Protein AF-A0A7X1U242-F1 (afdb_monomer_lite)

Secondary structure (DSSP, 8-state):
--HHHHHHHHHHHHHHHHHHHHHHHTT--S-THHHHHHHHHHHHHHHHHHHHHHHHHHHHHHHHHTT--

Structure (mmCIF, N/CA/C/O backbone):
data_AF-A0A7X1U242-F1
#
_entry.id   AF-A0A7X1U242-F1
#
loop_
_atom_site.group_PDB
_atom_site.id
_atom_site.type_symbol
_atom_site.label_atom_id
_atom_site.label_alt_id
_atom_site.label_comp_id
_atom_site.label_asym_id
_atom_site.label_entity_id
_atom_site.label_seq_id
_atom_site.pdbx_PDB_ins_code
_atom_site.Cartn_x
_atom_site.Cartn_y
_atom_site.Cartn_z
_atom_site.occupancy
_atom_site.B_iso_or_equiv
_atom_site.auth_seq_id
_atom_site.auth_comp_id
_atom_site.auth_asym_id
_atom_site.auth_atom_id
_atom_site.pdbx_PDB_model_num
ATOM 1 N N . MET A 1 1 ? 9.745 -13.916 -9.319 1.00 50.88 1 MET A N 1
ATOM 2 C CA . MET A 1 1 ? 8.532 -13.378 -8.657 1.00 50.88 1 MET A CA 1
ATOM 3 C C . MET A 1 1 ? 7.719 -12.634 -9.698 1.00 50.88 1 MET A C 1
ATOM 5 O O . MET A 1 1 ? 7.911 -11.432 -9.899 1.00 50.88 1 MET A O 1
ATOM 9 N N . ASP A 1 2 ? 6.901 -13.398 -10.407 1.00 64.06 2 ASP A N 1
ATOM 10 C CA . ASP A 1 2 ? 6.165 -13.025 -11.617 1.00 64.06 2 ASP A CA 1
ATOM 11 C C . ASP A 1 2 ? 5.253 -11.824 -11.358 1.00 64.06 2 ASP A C 1
ATOM 13 O O . ASP A 1 2 ? 4.685 -11.701 -10.271 1.00 64.06 2 ASP A O 1
ATOM 17 N N . ALA A 1 3 ? 5.123 -10.917 -12.329 1.00 70.06 3 ALA A N 1
ATOM 18 C CA . ALA A 1 3 ? 4.341 -9.682 -12.185 1.00 70.06 3 ALA A CA 1
ATOM 19 C C . ALA A 1 3 ? 2.905 -9.939 -11.678 1.00 70.06 3 ALA A C 1
ATOM 21 O O . ALA A 1 3 ? 2.389 -9.179 -10.860 1.00 70.06 3 ALA A O 1
ATOM 22 N N . GLY A 1 4 ? 2.306 -11.071 -12.068 1.00 77.62 4 GLY A N 1
ATOM 23 C CA . GLY A 1 4 ? 0.984 -11.496 -11.602 1.00 77.62 4 GLY A CA 1
ATOM 24 C C . GLY A 1 4 ? 0.895 -11.783 -10.098 1.00 77.62 4 GLY A C 1
ATOM 25 O O . GLY A 1 4 ? -0.133 -11.502 -9.486 1.00 77.62 4 GLY A O 1
ATOM 26 N N . ARG A 1 5 ? 1.968 -12.273 -9.459 1.00 82.81 5 ARG A N 1
ATOM 27 C CA . ARG A 1 5 ? 1.971 -12.538 -8.007 1.00 82.81 5 ARG A CA 1
ATOM 28 C C . ARG A 1 5 ? 1.948 -11.251 -7.186 1.00 82.81 5 ARG A C 1
ATOM 30 O O . ARG A 1 5 ? 1.242 -11.196 -6.187 1.00 82.81 5 ARG A O 1
ATOM 37 N N . LEU A 1 6 ? 2.662 -10.212 -7.628 1.00 85.31 6 LEU A N 1
ATOM 38 C CA . LEU A 1 6 ? 2.658 -8.901 -6.961 1.00 85.31 6 LEU A CA 1
ATOM 39 C C . LEU A 1 6 ? 1.287 -8.232 -7.032 1.00 85.31 6 LEU A C 1
ATOM 41 O O . LEU A 1 6 ? 0.846 -7.653 -6.046 1.00 85.31 6 LEU A O 1
ATOM 45 N N . ASN A 1 7 ? 0.602 -8.342 -8.174 1.00 89.56 7 ASN A N 1
ATOM 46 C CA . ASN A 1 7 ? -0.759 -7.824 -8.317 1.00 89.56 7 ASN A CA 1
ATOM 47 C C . ASN A 1 7 ? -1.735 -8.545 -7.386 1.00 89.56 7 ASN A C 1
ATOM 49 O O . ASN A 1 7 ? -2.532 -7.893 -6.720 1.00 89.56 7 ASN A O 1
ATOM 53 N N . LYS A 1 8 ? -1.634 -9.876 -7.295 1.00 92.38 8 LYS A N 1
ATOM 54 C CA . LYS A 1 8 ? -2.461 -10.660 -6.376 1.00 92.38 8 LYS A CA 1
ATOM 55 C C . LYS A 1 8 ? -2.210 -10.273 -4.918 1.00 92.38 8 LYS A C 1
ATOM 57 O O . LYS A 1 8 ? -3.149 -10.000 -4.186 1.00 92.38 8 LYS A O 1
ATOM 62 N N . GLU A 1 9 ? -0.945 -10.163 -4.520 1.00 91.00 9 GLU A N 1
ATOM 63 C CA . GLU A 1 9 ? -0.585 -9.767 -3.157 1.00 91.00 9 GLU A CA 1
ATOM 64 C C . GLU A 1 9 ? -1.032 -8.334 -2.819 1.00 91.00 9 GLU A C 1
ATOM 66 O O . GLU A 1 9 ? -1.389 -8.039 -1.676 1.00 91.00 9 GLU A O 1
ATOM 71 N N . LEU A 1 10 ? -1.038 -7.437 -3.806 1.00 93.62 10 LEU A N 1
ATOM 72 C CA . LEU A 1 10 ? -1.561 -6.081 -3.671 1.00 93.62 10 LEU A CA 1
ATOM 73 C C . LEU A 1 10 ? -3.085 -6.078 -3.480 1.00 93.62 10 LEU A C 1
ATOM 75 O O . LEU A 1 10 ? -3.557 -5.375 -2.586 1.00 93.62 10 LEU A O 1
ATOM 79 N N . ASP A 1 11 ? -3.834 -6.886 -4.238 1.00 95.12 11 ASP A N 1
ATOM 80 C CA . ASP A 1 11 ? -5.285 -7.045 -4.051 1.00 95.12 11 ASP A CA 1
ATOM 81 C C . ASP A 1 11 ? -5.611 -7.633 -2.671 1.00 95.12 11 ASP A C 1
ATOM 83 O O . ASP A 1 11 ? -6.411 -7.073 -1.921 1.00 95.12 11 ASP A O 1
ATOM 87 N N . ASP A 1 12 ? -4.906 -8.693 -2.271 1.00 95.50 12 ASP A N 1
ATOM 88 C CA . ASP A 1 12 ? -5.058 -9.313 -0.952 1.00 95.50 12 ASP A CA 1
ATOM 89 C C . ASP A 1 12 ? -4.776 -8.307 0.180 1.00 95.50 12 ASP A C 1
ATOM 91 O O . ASP A 1 12 ? -5.514 -8.233 1.167 1.00 95.50 12 ASP A O 1
ATOM 95 N N . THR A 1 13 ? -3.746 -7.466 0.024 1.00 94.56 13 THR A N 1
ATOM 96 C CA . THR A 1 13 ? -3.421 -6.423 1.011 1.00 94.56 13 THR A CA 1
ATOM 97 C C . THR A 1 13 ? -4.497 -5.330 1.060 1.00 94.56 13 THR A C 1
ATOM 99 O O . THR A 1 13 ? -4.799 -4.811 2.139 1.00 94.56 13 THR A O 1
ATOM 102 N N . TYR A 1 14 ? -5.119 -4.982 -0.072 1.00 95.19 14 TYR A N 1
ATOM 103 C CA . TYR A 1 14 ? -6.248 -4.048 -0.089 1.00 95.19 14 TYR A CA 1
ATOM 104 C C . TYR A 1 14 ? -7.495 -4.625 0.583 1.00 95.19 14 TYR A C 1
ATOM 106 O O . TYR A 1 14 ? -8.131 -3.923 1.372 1.00 95.19 14 TYR A O 1
ATOM 114 N N . ARG A 1 15 ? -7.806 -5.905 0.354 1.00 96.31 15 ARG A N 1
ATOM 115 C CA . ARG A 1 15 ? -8.887 -6.607 1.065 1.00 96.31 15 ARG A CA 1
ATOM 116 C C . ARG A 1 15 ? -8.644 -6.608 2.571 1.00 96.31 15 ARG A C 1
ATOM 118 O O . ARG A 1 15 ? -9.549 -6.295 3.340 1.00 96.31 15 ARG A O 1
ATOM 125 N N . GLN A 1 16 ? -7.409 -6.872 2.998 1.00 94.88 16 GLN A N 1
ATOM 126 C CA . GLN A 1 16 ? -7.037 -6.801 4.410 1.00 94.88 16 GLN A CA 1
ATOM 127 C C . GLN A 1 16 ? -7.253 -5.392 4.989 1.00 94.88 16 GLN A C 1
ATOM 129 O O . GLN A 1 16 ? -7.803 -5.260 6.080 1.00 94.88 16 GLN A O 1
ATOM 134 N N . LEU A 1 17 ? -6.861 -4.334 4.268 1.00 95.38 17 LEU A N 1
ATOM 135 C CA . LEU A 1 17 ? -7.106 -2.950 4.693 1.00 95.38 17 LEU A CA 1
ATOM 136 C C . LEU A 1 17 ? -8.596 -2.635 4.832 1.00 95.38 17 LEU A C 1
ATOM 138 O O . LEU A 1 17 ? -8.979 -1.965 5.790 1.00 95.38 17 LEU A O 1
ATOM 142 N N . PHE A 1 18 ? -9.425 -3.125 3.911 1.00 95.31 18 PHE A N 1
ATOM 143 C CA . PHE A 1 18 ? -10.873 -2.961 3.985 1.00 95.31 18 PHE A CA 1
ATOM 144 C C . PHE A 1 18 ? -11.447 -3.610 5.252 1.00 95.31 18 PHE A C 1
ATOM 146 O O . PHE A 1 18 ? -12.160 -2.953 6.010 1.00 95.31 18 PHE A O 1
ATOM 153 N N . THR A 1 19 ? -11.056 -4.852 5.546 1.00 95.19 19 THR A N 1
ATOM 154 C CA . THR A 1 19 ? -11.451 -5.543 6.782 1.00 95.19 19 THR A CA 1
ATOM 155 C C . THR A 1 19 ? -10.997 -4.786 8.031 1.00 95.19 19 THR A C 1
ATOM 157 O O . THR A 1 19 ? -11.780 -4.608 8.962 1.00 95.19 19 THR A O 1
ATOM 160 N N . LEU A 1 20 ? -9.755 -4.287 8.053 1.00 94.88 20 LEU A N 1
ATOM 161 C CA . LEU A 1 20 ? -9.241 -3.499 9.177 1.00 94.88 20 LEU A CA 1
ATOM 162 C C . LEU A 1 20 ? -10.020 -2.187 9.359 1.00 94.88 20 LEU A C 1
ATOM 164 O O . LEU A 1 20 ? -10.312 -1.810 10.490 1.00 94.88 20 LEU A O 1
ATOM 168 N N . HIS A 1 21 ? -10.395 -1.499 8.277 1.00 93.38 21 HIS A N 1
ATOM 169 C CA . HIS A 1 21 ? -11.244 -0.306 8.356 1.00 93.38 21 HIS A CA 1
ATOM 170 C C . HIS A 1 21 ? -12.641 -0.622 8.901 1.00 93.38 21 HIS A C 1
ATOM 172 O O . HIS A 1 21 ? -13.151 0.139 9.722 1.00 93.38 21 HIS A O 1
ATOM 178 N N . LEU A 1 22 ? -13.239 -1.751 8.509 1.00 95.31 22 LEU A N 1
ATOM 1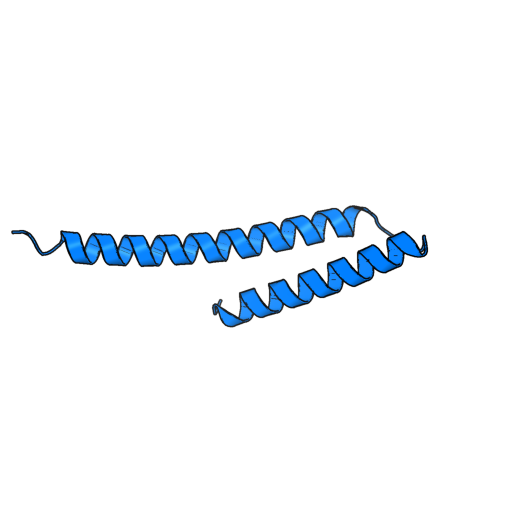79 C CA . LEU A 1 22 ? -14.523 -2.181 9.062 1.00 95.31 22 LEU A CA 1
ATOM 180 C C . LEU A 1 22 ? -14.419 -2.448 10.572 1.00 95.31 22 LEU A C 1
ATOM 182 O O . LEU A 1 22 ? -15.253 -1.975 11.337 1.00 95.31 22 LEU A O 1
ATOM 186 N N . GLN A 1 23 ? -13.354 -3.120 11.015 1.00 93.94 23 GLN A N 1
ATOM 187 C CA . GLN A 1 23 ? -13.089 -3.359 12.440 1.00 93.94 23 GLN A CA 1
ATOM 188 C C . GLN A 1 23 ? -12.866 -2.063 13.234 1.00 93.94 23 GLN A C 1
ATOM 190 O O . GLN A 1 23 ? -13.241 -1.984 14.404 1.00 93.94 23 GLN A O 1
ATOM 195 N N . VAL A 1 24 ? -12.269 -1.034 12.621 1.00 94.38 24 VAL A N 1
ATOM 196 C CA . VAL A 1 24 ? -12.175 0.305 13.228 1.00 94.38 24 VAL A CA 1
ATOM 197 C C . VAL A 1 24 ? -13.563 0.908 13.405 1.00 94.38 24 VAL A C 1
ATOM 199 O O . VAL A 1 24 ? -13.871 1.404 14.488 1.00 94.38 24 VAL A O 1
ATOM 202 N N . ALA A 1 25 ? -14.406 0.844 12.372 1.00 94.25 25 ALA A N 1
ATOM 203 C CA . ALA A 1 25 ? -15.757 1.396 12.413 1.00 94.25 25 ALA A CA 1
ATOM 204 C C . ALA A 1 25 ? -16.623 0.727 13.495 1.00 94.25 25 ALA A C 1
ATOM 206 O O . ALA A 1 25 ? -17.349 1.41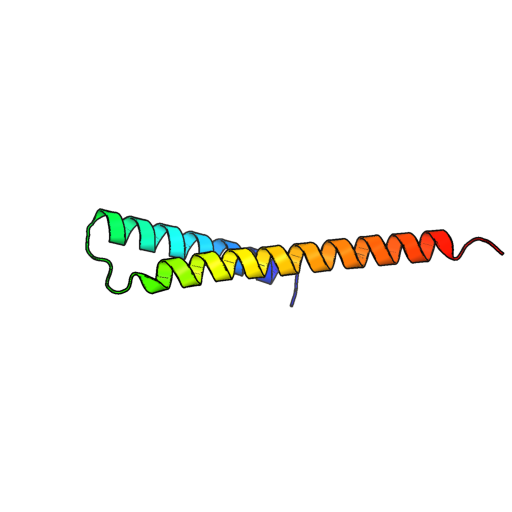6 14.209 1.00 94.25 25 ALA A O 1
ATOM 207 N N . THR A 1 26 ? -16.492 -0.591 13.681 1.00 95.19 26 THR A N 1
ATOM 208 C CA . THR A 1 26 ? -17.193 -1.340 14.739 1.00 95.19 26 THR A CA 1
ATOM 209 C C . THR A 1 26 ? -16.521 -1.255 16.111 1.00 95.19 26 THR A C 1
ATOM 211 O O . THR A 1 26 ? -17.047 -1.803 17.076 1.00 95.19 26 THR A O 1
ATOM 214 N N . ARG A 1 27 ? -15.371 -0.572 16.227 1.00 91.19 27 ARG A N 1
ATOM 215 C CA . ARG A 1 27 ? -14.540 -0.498 17.446 1.00 91.19 27 ARG A CA 1
ATOM 216 C C . ARG A 1 27 ? -14.067 -1.866 17.966 1.00 91.19 27 ARG A C 1
ATOM 218 O O . ARG A 1 27 ? -13.791 -2.016 19.150 1.00 91.19 27 ARG A O 1
ATOM 225 N N . GLN A 1 28 ? -13.937 -2.854 17.083 1.00 92.12 28 GLN A N 1
ATOM 226 C CA . GLN A 1 28 ? -13.491 -4.220 17.402 1.00 92.12 28 GLN A CA 1
ATOM 227 C C . GLN A 1 28 ? -12.035 -4.482 16.998 1.00 92.12 28 GLN A C 1
ATOM 229 O O . GLN A 1 28 ? -11.564 -5.621 17.020 1.00 92.12 28 GLN A O 1
ATOM 234 N N . LEU A 1 29 ? -11.306 -3.444 16.586 1.00 91.81 29 LEU A N 1
ATOM 235 C CA . LEU A 1 29 ? -9.930 -3.603 16.148 1.00 91.81 29 LEU A CA 1
ATOM 236 C C . LEU A 1 29 ? -9.017 -3.983 17.321 1.00 91.81 29 LEU A C 1
ATOM 238 O O . LEU A 1 29 ? -8.782 -3.183 18.222 1.00 91.81 29 LEU A O 1
ATOM 242 N N . GLN A 1 30 ? -8.427 -5.175 17.250 1.00 89.06 30 GLN A N 1
ATOM 243 C CA . GLN A 1 30 ? -7.487 -5.652 18.268 1.00 89.06 30 GLN A CA 1
ATOM 244 C C . GLN A 1 30 ? -6.126 -4.945 18.205 1.00 89.06 30 GLN A C 1
ATOM 246 O O . GLN A 1 30 ? -5.501 -4.710 19.235 1.00 89.06 30 GLN A O 1
ATOM 251 N N . ASN A 1 31 ? -5.636 -4.616 17.003 1.00 92.56 31 ASN A N 1
ATOM 252 C CA . ASN A 1 31 ? -4.300 -4.048 16.829 1.00 92.56 31 ASN A CA 1
ATOM 253 C C . ASN A 1 31 ? -4.243 -2.962 15.745 1.00 92.56 31 ASN A C 1
ATOM 255 O O . ASN A 1 31 ? -4.240 -3.238 14.545 1.00 92.56 31 ASN A O 1
ATOM 259 N N . VAL A 1 32 ? -4.077 -1.712 16.181 1.00 91.19 32 VAL A N 1
ATOM 260 C CA . VAL A 1 32 ? -3.956 -0.528 15.311 1.00 91.19 32 VAL A CA 1
ATOM 261 C C . VAL A 1 32 ? -2.707 -0.576 14.418 1.00 91.19 32 VAL A C 1
ATOM 263 O O . VAL A 1 32 ? -2.711 -0.047 13.304 1.00 91.19 32 VAL A O 1
ATOM 266 N N . LYS A 1 33 ? -1.631 -1.252 14.852 1.00 94.00 33 LYS A N 1
ATOM 267 C CA . LYS A 1 33 ? -0.376 -1.333 14.084 1.00 94.00 33 LYS A CA 1
ATOM 268 C C . LYS A 1 33 ? -0.549 -2.079 12.760 1.00 94.00 33 LYS A C 1
ATOM 270 O O . LYS A 1 33 ? 0.200 -1.798 11.823 1.00 94.00 33 LYS A O 1
ATOM 275 N N . GLU A 1 34 ? -1.526 -2.980 12.657 1.00 92.62 34 GLU A N 1
ATOM 276 C CA . GLU A 1 34 ? -1.782 -3.753 11.436 1.00 92.62 34 GLU A CA 1
ATOM 277 C C . GLU A 1 34 ? -2.197 -2.859 10.262 1.00 92.62 34 GLU A C 1
ATOM 279 O O . GLU A 1 34 ? -1.742 -3.073 9.140 1.00 92.62 34 GLU A O 1
ATOM 284 N N . ILE A 1 35 ? -2.919 -1.763 10.520 1.00 93.56 35 ILE A N 1
ATOM 285 C CA . ILE A 1 35 ? -3.257 -0.767 9.490 1.00 93.56 35 ILE A CA 1
ATOM 286 C C . ILE A 1 35 ? -1.980 -0.141 8.919 1.00 93.56 35 ILE A C 1
ATOM 288 O O . ILE A 1 35 ? -1.800 -0.041 7.703 1.00 93.56 35 ILE A O 1
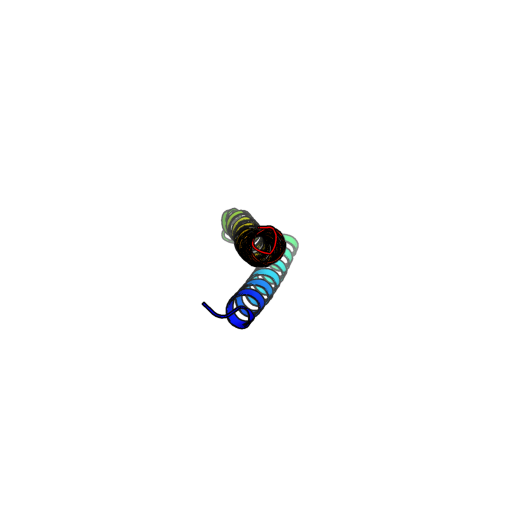ATOM 292 N N . GLY A 1 36 ? -1.057 0.261 9.797 1.00 94.88 36 GLY A N 1
ATOM 293 C CA . GLY A 1 36 ? 0.216 0.857 9.395 1.00 94.88 36 GLY A CA 1
ATOM 294 C C . GLY A 1 36 ? 1.136 -0.124 8.663 1.00 94.88 36 GLY A C 1
ATOM 295 O O . GLY A 1 36 ? 1.881 0.282 7.768 1.00 94.88 36 GLY A O 1
ATOM 296 N N . LYS A 1 37 ? 1.101 -1.413 9.018 1.00 94.94 37 LYS A N 1
ATOM 297 C CA . LYS A 1 37 ? 1.840 -2.467 8.306 1.00 94.94 37 LYS A CA 1
ATOM 298 C C . LYS A 1 37 ? 1.253 -2.718 6.919 1.00 94.94 37 LYS A C 1
ATOM 300 O O . LYS A 1 37 ? 2.008 -2.719 5.950 1.00 94.94 37 LYS A O 1
ATOM 305 N N . ALA A 1 38 ? -0.068 -2.849 6.806 1.00 94.38 38 ALA A N 1
ATOM 306 C CA . ALA A 1 38 ? -0.739 -3.089 5.533 1.00 94.38 38 ALA A CA 1
ATOM 307 C C . ALA A 1 38 ? -0.535 -1.920 4.550 1.00 94.38 38 ALA A C 1
ATOM 309 O O . ALA A 1 38 ? -0.147 -2.143 3.404 1.00 94.38 38 ALA A O 1
ATOM 310 N N . LYS A 1 39 ? -0.640 -0.662 5.010 1.00 94.19 39 LYS A N 1
ATOM 311 C CA . LYS A 1 39 ? -0.306 0.524 4.191 1.00 94.19 39 LYS A CA 1
ATOM 312 C C . LYS A 1 39 ? 1.145 0.505 3.694 1.00 94.19 39 LYS A C 1
ATOM 314 O O . LYS A 1 39 ? 1.398 0.752 2.515 1.00 94.19 39 LYS A O 1
ATOM 319 N N . ARG A 1 40 ? 2.104 0.170 4.568 1.00 95.69 40 ARG A N 1
ATOM 320 C CA . ARG A 1 40 ? 3.523 0.033 4.188 1.00 95.69 40 ARG A CA 1
ATOM 321 C C . ARG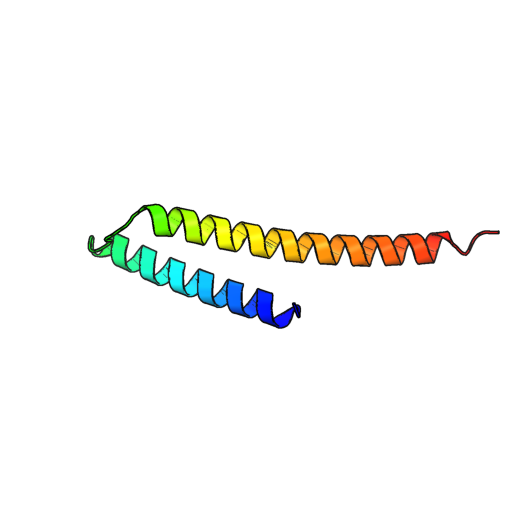 A 1 40 ? 3.752 -1.098 3.188 1.00 95.69 40 ARG A C 1
ATOM 323 O O . ARG A 1 40 ? 4.563 -0.938 2.279 1.00 95.69 40 ARG A O 1
ATOM 330 N N . LYS A 1 41 ? 3.030 -2.211 3.323 1.00 94.56 41 LYS A N 1
ATOM 331 C CA . LYS A 1 41 ? 3.096 -3.338 2.390 1.00 94.56 41 LYS A CA 1
ATOM 332 C C . LYS A 1 41 ? 2.626 -2.932 0.989 1.00 94.56 41 LYS A C 1
ATOM 334 O O . LYS A 1 41 ? 3.362 -3.164 0.033 1.00 94.56 41 LYS A O 1
ATOM 339 N N . VAL A 1 42 ? 1.493 -2.228 0.873 1.00 94.62 42 VAL A N 1
ATOM 340 C CA . VAL A 1 42 ? 1.014 -1.672 -0.412 1.00 94.62 42 VAL A CA 1
ATOM 341 C C . VAL A 1 42 ? 2.065 -0.761 -1.046 1.00 94.62 42 VAL A C 1
ATOM 343 O O . VAL A 1 42 ? 2.387 -0.924 -2.222 1.00 94.62 42 VAL A O 1
ATOM 346 N N . ALA A 1 43 ? 2.632 0.171 -0.273 1.00 95.31 43 ALA A N 1
ATOM 347 C CA . ALA A 1 43 ? 3.661 1.079 -0.777 1.00 95.31 43 ALA A CA 1
ATOM 348 C C . ALA A 1 43 ? 4.880 0.312 -1.314 1.00 95.31 43 ALA A C 1
ATOM 350 O O . ALA A 1 43 ? 5.329 0.572 -2.425 1.00 95.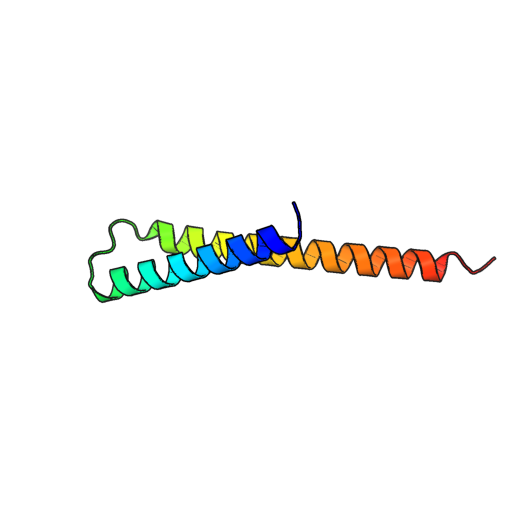31 43 ALA A O 1
ATOM 351 N N . ARG A 1 44 ? 5.365 -0.691 -0.570 1.00 94.88 44 ARG A N 1
ATOM 352 C CA . ARG A 1 44 ? 6.520 -1.506 -0.970 1.00 94.88 44 ARG A CA 1
ATOM 353 C C . AR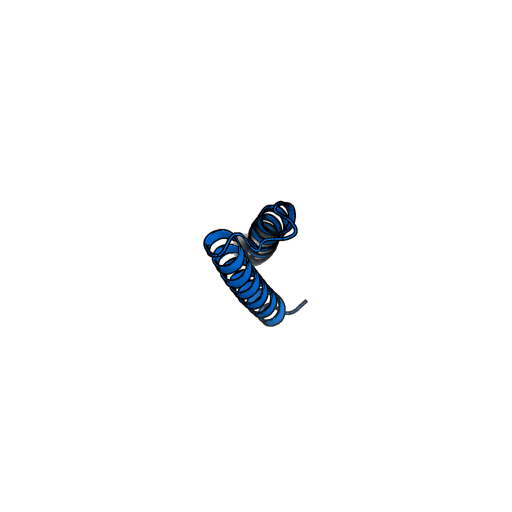G A 1 44 ? 6.271 -2.283 -2.265 1.00 94.88 44 ARG A C 1
ATOM 355 O O . ARG A 1 44 ? 7.159 -2.326 -3.112 1.00 94.88 44 ARG A O 1
ATOM 362 N N . ILE A 1 45 ? 5.078 -2.856 -2.439 1.00 93.12 45 ILE A N 1
ATOM 363 C CA . ILE A 1 45 ? 4.713 -3.572 -3.672 1.00 93.12 45 ILE A CA 1
ATOM 364 C C . ILE A 1 45 ? 4.703 -2.613 -4.868 1.00 93.12 45 ILE A C 1
ATOM 366 O O . ILE A 1 45 ? 5.322 -2.911 -5.890 1.00 93.12 45 ILE A O 1
ATOM 370 N N . LYS A 1 46 ? 4.088 -1.432 -4.723 1.00 92.50 46 LYS A N 1
ATOM 371 C CA . LYS A 1 46 ? 4.068 -0.412 -5.785 1.00 92.50 46 LYS A CA 1
ATOM 372 C C . LYS A 1 46 ? 5.470 0.079 -6.148 1.00 92.50 46 LYS A C 1
ATOM 374 O O . LYS A 1 46 ? 5.781 0.217 -7.328 1.00 92.50 46 LYS A O 1
ATOM 379 N N . THR A 1 47 ? 6.346 0.284 -5.163 1.00 95.06 47 THR A N 1
ATOM 380 C CA . THR A 1 47 ? 7.743 0.663 -5.424 1.00 95.06 47 THR A CA 1
ATOM 381 C C . THR A 1 47 ? 8.474 -0.406 -6.233 1.00 95.06 47 THR A C 1
ATOM 383 O O . THR A 1 47 ? 9.182 -0.069 -7.176 1.00 95.06 47 THR A O 1
ATOM 386 N N . LEU A 1 48 ? 8.280 -1.691 -5.919 1.00 91.62 48 LEU A N 1
ATOM 387 C CA . LEU A 1 48 ? 8.891 -2.787 -6.679 1.00 91.62 48 LEU A CA 1
ATOM 388 C C . LEU A 1 48 ? 8.370 -2.859 -8.118 1.00 91.62 48 LEU A C 1
ATOM 390 O O . LEU A 1 48 ? 9.156 -3.093 -9.034 1.00 91.62 48 LEU A O 1
ATOM 394 N N . GLN A 1 49 ? 7.068 -2.648 -8.333 1.00 90.00 49 GLN A N 1
ATOM 395 C CA . GLN A 1 49 ? 6.496 -2.559 -9.682 1.00 90.00 49 GLN A CA 1
ATOM 396 C C . GLN A 1 49 ? 7.150 -1.423 -10.469 1.00 90.00 49 GLN A C 1
ATOM 398 O O . GLN A 1 49 ? 7.671 -1.648 -11.560 1.00 90.00 49 GLN A O 1
ATOM 403 N N . ARG A 1 50 ? 7.248 -0.237 -9.859 1.00 91.69 50 ARG A N 1
ATOM 404 C CA . ARG A 1 50 ? 7.868 0.924 -10.497 1.00 91.69 50 ARG A CA 1
ATOM 405 C C . ARG A 1 50 ? 9.350 0.716 -10.802 1.00 91.69 50 ARG A C 1
ATOM 407 O O . ARG A 1 50 ? 9.813 1.098 -11.869 1.00 91.69 50 ARG A O 1
ATOM 414 N N . GLN A 1 51 ? 10.104 0.100 -9.893 1.00 91.00 51 GLN A N 1
ATOM 415 C CA . GLN A 1 51 ? 11.516 -0.222 -10.126 1.00 91.00 51 GLN A CA 1
ATOM 416 C C . GLN A 1 51 ? 11.698 -1.145 -11.336 1.00 91.00 51 GLN A C 1
ATOM 418 O O . GLN A 1 51 ? 12.630 -0.950 -12.112 1.00 91.00 51 GLN A O 1
ATOM 423 N N . ARG A 1 52 ? 10.796 -2.115 -11.526 1.00 88.00 52 ARG A N 1
ATOM 424 C CA . ARG A 1 52 ? 10.824 -3.008 -12.693 1.00 88.00 52 ARG A CA 1
ATOM 425 C C . ARG A 1 52 ? 10.531 -2.261 -13.987 1.00 88.00 52 ARG A C 1
ATOM 427 O O . ARG A 1 52 ? 11.277 -2.429 -14.940 1.00 88.00 52 ARG A O 1
ATOM 434 N N . GLU A 1 53 ? 9.511 -1.406 -14.000 1.00 88.31 53 GLU A N 1
ATOM 435 C CA . GLU A 1 53 ? 9.200 -0.557 -15.159 1.00 88.31 53 GLU A CA 1
ATOM 436 C C . GLU A 1 53 ? 10.380 0.346 -15.541 1.00 88.31 53 GLU A C 1
ATOM 438 O O . GLU A 1 53 ? 10.736 0.469 -16.710 1.00 88.31 53 GLU A O 1
ATOM 443 N N . LEU A 1 54 ? 11.023 0.975 -14.554 1.00 91.06 54 LEU A N 1
ATOM 444 C CA . LEU A 1 54 ? 12.183 1.831 -14.803 1.00 91.06 54 LEU A CA 1
ATOM 445 C C . LEU A 1 54 ? 13.375 1.032 -15.341 1.00 91.06 54 LEU A C 1
ATOM 447 O O . LEU A 1 54 ? 14.081 1.521 -16.218 1.00 91.06 54 LEU A O 1
ATOM 451 N N . ALA A 1 55 ? 13.584 -0.196 -14.858 1.00 89.31 55 ALA A N 1
ATOM 452 C CA . ALA A 1 55 ? 14.628 -1.074 -15.376 1.00 89.31 55 ALA A CA 1
ATOM 453 C C . ALA A 1 55 ? 14.380 -1.458 -16.843 1.00 89.31 55 ALA A C 1
ATOM 455 O O . ALA A 1 55 ? 15.313 -1.392 -17.639 1.00 89.31 55 ALA A O 1
ATOM 456 N N . THR A 1 56 ? 13.140 -1.786 -17.229 1.00 88.75 56 THR A N 1
ATOM 457 C CA . THR A 1 56 ? 12.813 -2.100 -18.632 1.00 88.75 56 THR A CA 1
ATOM 458 C C . THR A 1 56 ? 12.960 -0.881 -19.539 1.00 88.75 56 THR A C 1
ATOM 460 O O . THR A 1 56 ? 13.466 -1.001 -20.650 1.00 88.75 56 THR A O 1
ATOM 463 N N . LEU A 1 57 ? 12.565 0.306 -19.064 1.00 85.19 57 LEU A N 1
ATOM 464 C CA . LEU A 1 57 ? 12.748 1.555 -19.807 1.00 85.19 57 LEU A CA 1
ATOM 465 C C . LEU A 1 57 ? 14.230 1.888 -19.993 1.00 85.19 57 LEU A C 1
ATOM 467 O O . LEU A 1 57 ? 14.630 2.274 -21.086 1.00 85.19 57 LEU A O 1
ATOM 471 N N . ARG A 1 58 ? 15.052 1.696 -18.957 1.00 81.50 58 ARG A N 1
ATOM 472 C CA . ARG A 1 58 ? 16.500 1.911 -19.037 1.00 81.50 58 ARG A CA 1
ATOM 473 C C . ARG A 1 58 ? 17.165 0.933 -20.007 1.00 81.50 58 ARG A C 1
ATOM 475 O O . ARG A 1 58 ? 17.926 1.364 -20.856 1.00 81.50 58 ARG A O 1
ATOM 482 N N . GLN A 1 59 ? 16.795 -0.347 -19.961 1.00 78.06 59 GLN A N 1
ATOM 483 C CA . GLN A 1 59 ? 17.265 -1.347 -20.927 1.00 78.06 59 GLN A CA 1
ATOM 484 C C . GLN A 1 59 ? 16.879 -0.989 -22.370 1.00 78.06 59 GLN A C 1
ATOM 486 O O . GLN A 1 59 ? 17.689 -1.149 -23.280 1.00 78.06 59 GLN A O 1
ATOM 491 N N . ALA A 1 60 ? 15.666 -0.471 -22.585 1.00 75.62 60 ALA A N 1
ATOM 492 C CA . ALA A 1 60 ? 15.236 0.008 -23.897 1.00 75.62 60 ALA A CA 1
ATOM 493 C C . ALA A 1 60 ? 16.024 1.251 -24.359 1.00 75.62 60 ALA A C 1
ATOM 495 O O . ALA A 1 60 ? 16.337 1.370 -25.541 1.00 75.62 60 ALA A O 1
ATOM 496 N N . GLN A 1 61 ? 16.376 2.156 -23.439 1.00 75.00 61 GLN A N 1
ATOM 497 C CA . GLN A 1 61 ? 17.213 3.328 -23.723 1.00 75.00 61 GLN A CA 1
ATOM 498 C C . GLN A 1 61 ? 18.655 2.937 -24.067 1.00 75.00 61 GLN A C 1
ATOM 500 O O . GLN A 1 61 ? 19.201 3.442 -25.046 1.00 75.00 61 GLN A O 1
ATOM 505 N N . ASP A 1 62 ? 19.246 2.004 -23.319 1.00 71.19 62 ASP A N 1
ATOM 506 C CA . ASP A 1 62 ? 20.603 1.504 -23.562 1.00 71.19 62 ASP A CA 1
ATOM 507 C C . ASP A 1 62 ? 20.689 0.772 -24.918 1.00 71.19 62 ASP A C 1
ATOM 509 O O . ASP A 1 62 ? 21.637 0.969 -25.680 1.00 71.19 62 ASP A O 1
ATOM 513 N N . ALA A 1 63 ? 19.658 -0.004 -25.279 1.00 69.69 63 ALA A N 1
ATOM 514 C CA . ALA A 1 63 ? 19.553 -0.644 -26.592 1.00 69.69 63 ALA A CA 1
ATOM 515 C C . ALA A 1 63 ? 19.415 0.368 -27.748 1.00 69.69 63 ALA A C 1
ATOM 517 O O . ALA A 1 63 ? 19.937 0.129 -28.835 1.00 69.69 63 ALA A O 1
ATOM 518 N N . ALA A 1 64 ? 18.744 1.503 -27.523 1.00 63.47 64 ALA A N 1
ATOM 519 C CA . ALA A 1 64 ? 18.616 2.571 -28.515 1.00 63.47 64 ALA A CA 1
ATOM 520 C C . ALA A 1 64 ? 19.904 3.406 -28.670 1.00 63.47 64 ALA A C 1
ATOM 522 O O . ALA A 1 64 ? 20.184 3.902 -29.761 1.00 63.47 64 ALA A O 1
ATOM 523 N N . ALA A 1 65 ? 20.701 3.548 -27.606 1.00 65.81 65 ALA A N 1
ATOM 524 C CA . ALA A 1 65 ? 21.962 4.293 -27.621 1.00 65.81 65 ALA A CA 1
ATOM 525 C C . ALA A 1 65 ? 23.138 3.496 -28.226 1.00 65.81 65 ALA A C 1
ATOM 527 O O . ALA A 1 65 ? 24.052 4.093 -28.790 1.00 65.81 65 ALA A O 1
ATOM 528 N N . GLY A 1 66 ? 23.106 2.159 -28.176 1.00 57.69 66 GLY A N 1
ATOM 529 C CA . GLY A 1 66 ? 24.159 1.279 -28.710 1.00 57.69 66 GLY A CA 1
ATOM 530 C C . GLY A 1 66 ? 24.223 1.137 -30.241 1.00 57.69 66 GLY A C 1
ATOM 531 O O . GLY A 1 66 ? 25.018 0.343 -30.737 1.00 57.69 66 GLY A O 1
ATOM 532 N N . GLY A 1 67 ? 23.395 1.867 -31.000 1.00 49.97 67 GLY A N 1
ATOM 533 C CA . GLY A 1 67 ? 23.370 1.836 -32.473 1.00 49.97 67 GLY A CA 1
ATOM 534 C C . GLY A 1 67 ? 24.219 2.908 -33.173 1.00 49.97 67 GLY A C 1
ATOM 535 O O . GLY A 1 67 ? 24.260 2.951 -34.403 1.00 49.97 67 GLY A O 1
ATOM 536 N N . GLY A 1 68 ? 24.876 3.793 -32.422 1.00 53.34 68 GLY A N 1
ATOM 537 C CA . GLY A 1 68 ? 25.767 4.819 -32.962 1.00 53.34 68 GLY A CA 1
ATOM 538 C C . GLY A 1 68 ? 27.224 4.388 -32.840 1.00 53.34 68 GLY A C 1
ATOM 539 O O . GLY A 1 68 ? 27.699 4.219 -31.725 1.00 53.34 68 GLY A O 1
ATOM 540 N N . ARG A 1 69 ? 27.870 4.197 -33.996 1.00 50.84 69 ARG A N 1
ATOM 541 C CA . ARG A 1 69 ? 29.314 3.966 -34.191 1.00 50.84 69 ARG A CA 1
ATOM 542 C C . ARG A 1 69 ? 30.217 4.705 -33.206 1.00 50.84 69 ARG A C 1
ATOM 544 O O . ARG A 1 69 ? 29.974 5.915 -33.003 1.00 50.84 69 ARG A O 1
#

Radius of gyration: 18.63 Å; chains: 1; bounding box: 46×18×52 Å

Foldseek 3Di:
DDPVVLVVVLVVLVVVLVVQVVCVVVVNRPDPVSNVVSVVSNVVSVVVVVVVVVVVVVVVVVVVVVPDD

pLDDT: mean 86.46, std 12.6, range [49.97, 96.31]

Sequence (69 aa):
MDAGRLNKELDDTYRQLFTLHLQVATRQLQNVKEIGKAKRKVARIKTLQRQRELATLRQAQDAAAGGGR